Protein AF-A0A941ZE13-F1 (afdb_monomer_lite)

Sequence (45 aa):
NIGVGSTDAASVQVNSGLSPGDVVVTAGTQALRPGQKVRLLEGRS

pLDDT: mean 90.95, std 9.16, range [57.0, 97.69]

Structure (mmCIF, N/CA/C/O backbone):
data_AF-A0A941ZE13-F1
#
_entry.id   AF-A0A941ZE13-F1
#
loop_
_atom_site.group_PDB
_atom_site.id
_atom_site.type_symbol
_atom_site.label_atom_id
_atom_site.label_alt_id
_atom_site.label_comp_id
_atom_site.label_asym_id
_atom_site.label_entity_id
_atom_site.label_seq_id
_atom_site.pdbx_PDB_ins_code
_atom_site.Cartn_x
_atom_site.Cartn_y
_atom_site.Cartn_z
_atom_site.occupancy
_atom_site.B_iso_or_equiv
_atom_site.auth_seq_id
_atom_site.auth_comp_id
_atom_site.auth_asym_id
_atom_site.auth_atom_id
_atom_site.pdbx_PDB_model_num
ATOM 1 N N . ASN A 1 1 ? 0.879 15.078 -9.100 1.00 89.44 1 ASN A N 1
ATOM 2 C CA . ASN A 1 1 ? 0.702 14.005 -10.102 1.00 89.44 1 ASN A CA 1
ATOM 3 C C . ASN A 1 1 ? 1.426 12.771 -9.582 1.00 89.44 1 ASN A C 1
ATOM 5 O O . ASN A 1 1 ? 2.481 12.964 -8.990 1.00 89.44 1 ASN A O 1
ATOM 9 N N . ILE A 1 2 ? 0.873 11.567 -9.745 1.00 96.38 2 ILE A N 1
ATOM 10 C CA . ILE A 1 2 ? 1.515 10.313 -9.309 1.00 96.38 2 ILE A CA 1
ATOM 11 C C . ILE A 1 2 ? 2.153 9.654 -10.528 1.00 96.38 2 ILE A C 1
ATOM 13 O O . ILE A 1 2 ? 1.477 9.463 -11.537 1.00 96.38 2 ILE A O 1
ATOM 17 N N . GLY A 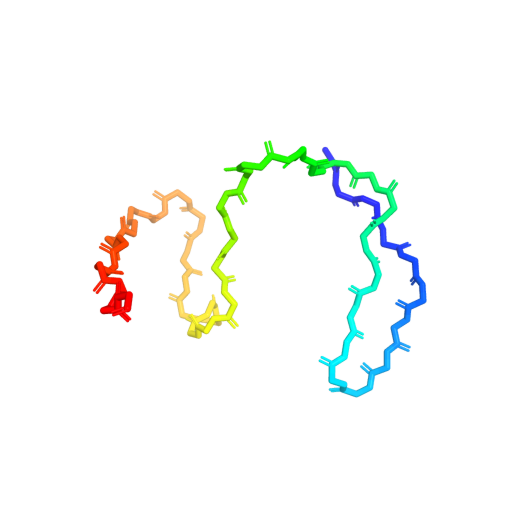1 3 ? 3.439 9.323 -10.449 1.00 97.69 3 GLY A N 1
ATOM 18 C CA . GLY A 1 3 ? 4.125 8.598 -11.511 1.00 97.69 3 GLY A CA 1
ATOM 19 C C . GLY A 1 3 ? 4.209 7.106 -11.199 1.00 97.69 3 GLY A C 1
ATOM 20 O O . GLY A 1 3 ? 4.626 6.701 -10.112 1.00 97.69 3 GLY A O 1
ATOM 21 N N . VAL A 1 4 ? 3.796 6.285 -12.162 1.00 97.00 4 VAL A N 1
ATOM 22 C CA . VAL A 1 4 ? 3.695 4.826 -12.026 1.00 97.00 4 VAL A CA 1
ATOM 23 C C . VAL A 1 4 ? 4.818 4.157 -12.822 1.00 97.00 4 VAL A C 1
ATOM 25 O O . VAL A 1 4 ? 5.117 4.567 -13.943 1.00 97.00 4 VAL A O 1
ATOM 28 N N . GLY A 1 5 ? 5.467 3.166 -12.212 1.00 97.12 5 GLY A N 1
ATOM 29 C CA . GLY A 1 5 ? 6.512 2.330 -12.803 1.00 97.12 5 GLY A CA 1
ATOM 30 C C . GLY A 1 5 ? 6.001 0.932 -13.159 1.00 97.12 5 GLY A C 1
ATOM 31 O O . GLY A 1 5 ? 4.893 0.781 -13.670 1.00 97.12 5 GLY A O 1
ATOM 32 N N . SER A 1 6 ? 6.812 -0.097 -12.888 1.00 97.44 6 SER A N 1
ATOM 33 C CA . SER A 1 6 ? 6.414 -1.493 -13.104 1.00 97.44 6 SER A CA 1
ATOM 34 C C . SER A 1 6 ? 5.199 -1.871 -12.252 1.00 97.44 6 SER A C 1
ATOM 36 O O . SER A 1 6 ? 5.043 -1.395 -11.126 1.00 97.44 6 SER A O 1
ATOM 38 N N . THR A 1 7 ? 4.354 -2.753 -12.779 1.00 97.69 7 THR A N 1
ATOM 39 C CA . THR A 1 7 ? 3.179 -3.288 -12.079 1.00 97.69 7 THR A CA 1
ATOM 40 C C . THR A 1 7 ? 3.115 -4.797 -12.256 1.00 97.69 7 THR A C 1
ATOM 42 O O . THR A 1 7 ? 3.499 -5.317 -13.304 1.00 97.69 7 THR A O 1
ATOM 45 N N . ASP A 1 8 ? 2.635 -5.491 -11.233 1.00 96.38 8 ASP A N 1
ATOM 46 C CA . ASP A 1 8 ? 2.268 -6.901 -11.289 1.00 96.38 8 ASP A CA 1
ATOM 47 C C . ASP A 1 8 ? 0.893 -7.111 -10.628 1.00 96.38 8 ASP A C 1
ATOM 49 O O . ASP A 1 8 ? 0.190 -6.155 -10.299 1.00 96.38 8 ASP A O 1
ATOM 53 N N . ALA A 1 9 ? 0.468 -8.367 -10.479 1.00 95.06 9 ALA A N 1
ATOM 54 C CA . ALA A 1 9 ? -0.862 -8.685 -9.965 1.00 95.06 9 ALA A CA 1
ATOM 55 C C . ALA A 1 9 ? -1.103 -8.229 -8.511 1.00 95.06 9 ALA A C 1
ATOM 57 O O . ALA A 1 9 ? -2.255 -8.041 -8.123 1.00 95.06 9 ALA A O 1
ATOM 58 N N . ALA A 1 10 ? -0.051 -8.073 -7.706 1.00 95.31 10 ALA A N 1
ATOM 59 C CA . ALA A 1 10 ? -0.142 -7.744 -6.285 1.00 95.31 10 ALA A CA 1
ATOM 60 C C . ALA A 1 10 ? 0.573 -6.435 -5.914 1.00 95.31 10 ALA A C 1
ATOM 62 O O . ALA A 1 10 ? 0.370 -5.928 -4.809 1.00 95.31 10 ALA A O 1
ATOM 63 N N . SER A 1 11 ? 1.407 -5.887 -6.800 1.00 95.50 11 SER A N 1
ATOM 64 C CA . SER A 1 11 ? 2.269 -4.748 -6.508 1.00 95.50 11 SER A CA 1
ATOM 65 C C . SER A 1 11 ? 2.29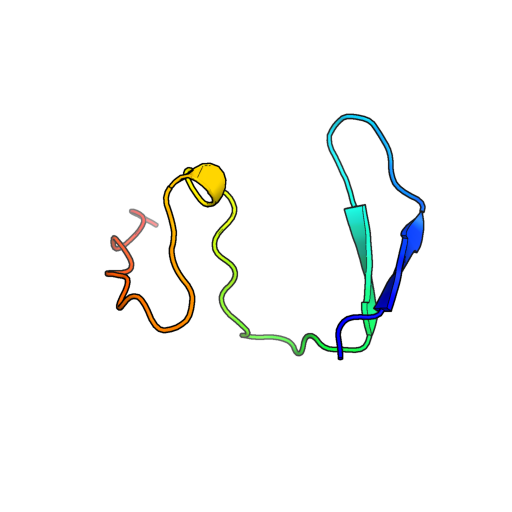1 -3.700 -7.624 1.00 95.50 11 SER A C 1
ATOM 67 O O . SER A 1 11 ? 2.150 -3.990 -8.814 1.00 95.50 11 SER A O 1
ATOM 69 N N . VAL A 1 12 ? 2.472 -2.442 -7.220 1.00 95.25 12 VAL A N 1
ATOM 70 C CA . VAL A 1 12 ? 2.625 -1.290 -8.115 1.00 95.25 12 VAL A CA 1
ATOM 71 C C . VAL A 1 12 ? 3.804 -0.458 -7.634 1.00 95.25 12 VAL A C 1
ATOM 73 O O . VAL A 1 12 ? 3.849 -0.045 -6.475 1.00 95.25 12 VAL A O 1
ATOM 76 N N . GLN A 1 13 ? 4.744 -0.169 -8.529 1.00 96.56 13 GLN A N 1
ATOM 77 C CA . GLN A 1 13 ? 5.848 0.738 -8.251 1.00 96.56 13 GLN A CA 1
ATOM 78 C C . GLN A 1 13 ? 5.404 2.193 -8.447 1.00 96.56 13 GLN A C 1
ATOM 80 O O . GLN A 1 13 ? 4.931 2.567 -9.520 1.00 96.56 13 GLN A O 1
ATOM 85 N N . VAL A 1 14 ? 5.614 3.039 -7.435 1.00 96.25 14 VAL A N 1
ATOM 86 C CA . VAL A 1 14 ? 5.407 4.493 -7.529 1.00 96.25 14 VAL A CA 1
ATOM 87 C C . VAL A 1 14 ? 6.769 5.170 -7.659 1.00 96.25 14 VAL A C 1
ATOM 89 O O . VAL A 1 14 ? 7.596 5.075 -6.757 1.00 96.25 14 VAL A O 1
ATOM 92 N N . ASN A 1 15 ? 7.026 5.824 -8.793 1.00 96.69 15 ASN A N 1
ATOM 93 C CA . ASN A 1 15 ? 8.323 6.448 -9.084 1.00 96.69 15 ASN A CA 1
ATOM 94 C C . ASN A 1 15 ? 8.409 7.916 -8.630 1.00 96.69 15 ASN A C 1
ATOM 96 O O . ASN A 1 15 ? 9.503 8.463 -8.520 1.00 96.69 15 ASN A O 1
ATOM 100 N N . SER A 1 16 ? 7.264 8.564 -8.403 1.00 97.44 16 SER A N 1
ATOM 101 C CA . SER A 1 16 ? 7.174 9.974 -8.033 1.00 97.44 16 SER A CA 1
ATOM 102 C C . SER A 1 16 ? 5.783 10.319 -7.502 1.00 97.44 16 SER A C 1
ATOM 104 O O . SER A 1 16 ? 4.791 9.659 -7.820 1.00 97.44 16 SER A O 1
ATOM 106 N N . GLY A 1 17 ? 5.708 11.388 -6.709 1.00 96.31 17 GLY A N 1
ATOM 107 C CA . GLY A 1 17 ? 4.448 11.921 -6.187 1.00 96.31 17 GLY A CA 1
ATOM 108 C C . GLY A 1 17 ? 4.049 11.426 -4.795 1.00 96.31 17 GLY A C 1
ATOM 109 O O . GLY A 1 17 ? 2.988 11.828 -4.330 1.00 96.31 17 GLY A O 1
ATOM 110 N N . LEU A 1 18 ? 4.888 10.617 -4.137 1.00 96.56 18 LEU A N 1
ATOM 111 C CA . LEU A 1 18 ? 4.781 10.262 -2.717 1.00 96.56 18 LEU A CA 1
ATOM 112 C C . LEU A 1 18 ? 6.091 10.596 -1.988 1.00 96.56 18 LEU A C 1
ATOM 114 O O . LEU A 1 18 ? 7.170 10.494 -2.575 1.00 96.56 18 LEU A O 1
ATOM 118 N N . SER A 1 19 ? 5.984 10.961 -0.715 1.00 96.12 19 SER A N 1
ATOM 119 C CA . SER A 1 19 ? 7.085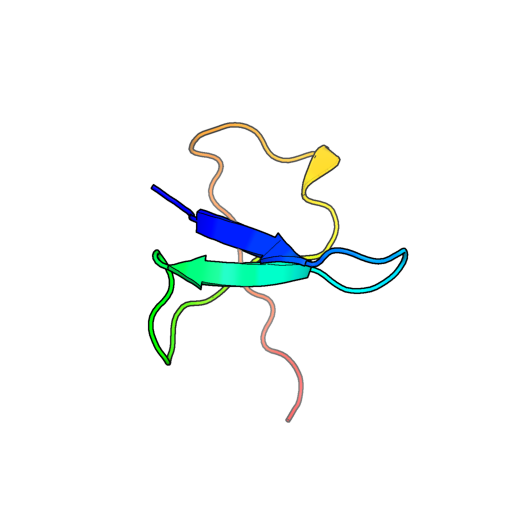 11.226 0.215 1.00 96.12 19 SER A CA 1
ATOM 120 C C . SER A 1 19 ? 7.042 10.266 1.411 1.00 96.12 19 SER A C 1
ATOM 122 O O . SER A 1 19 ? 5.974 9.754 1.757 1.00 96.12 19 SER A O 1
ATOM 124 N N . PRO A 1 20 ? 8.176 10.016 2.092 1.00 93.75 20 PRO A N 1
ATOM 125 C CA . PRO A 1 20 ? 8.168 9.276 3.349 1.00 93.75 20 PRO A CA 1
ATOM 126 C C . PRO A 1 20 ? 7.218 9.914 4.371 1.00 93.75 20 PRO A C 1
ATOM 128 O O . PRO A 1 20 ? 7.283 11.117 4.613 1.00 93.75 20 PRO A O 1
ATOM 131 N N . GLY A 1 21 ? 6.354 9.096 4.974 1.00 93.19 21 GLY A N 1
ATOM 132 C CA . GLY A 1 21 ? 5.324 9.548 5.916 1.00 93.19 21 GLY A CA 1
ATOM 133 C C . GLY A 1 21 ? 3.957 9.830 5.284 1.00 93.19 21 GLY A C 1
ATOM 134 O O . GLY A 1 21 ? 2.985 9.972 6.026 1.00 93.19 21 GLY A O 1
ATOM 135 N N . ASP A 1 22 ? 3.846 9.848 3.950 1.00 94.50 22 ASP A N 1
ATOM 136 C CA . ASP A 1 22 ? 2.546 9.943 3.283 1.00 94.50 22 ASP A CA 1
ATOM 137 C C . ASP A 1 22 ? 1.689 8.709 3.588 1.00 94.50 22 ASP A C 1
ATOM 139 O O . ASP A 1 22 ? 2.136 7.562 3.506 1.00 94.50 22 ASP A O 1
ATOM 143 N N . VAL A 1 23 ? 0.419 8.950 3.914 1.00 91.31 23 VAL A N 1
ATOM 144 C CA . VAL A 1 23 ? -0.555 7.892 4.189 1.00 91.31 23 VAL A CA 1
ATOM 145 C C . VAL A 1 23 ? -1.349 7.594 2.923 1.00 91.31 23 VAL A C 1
ATOM 147 O O . VAL A 1 23 ? -1.962 8.486 2.336 1.00 91.31 23 VAL A O 1
ATOM 150 N N . VAL A 1 24 ? -1.389 6.321 2.533 1.00 92.19 24 VAL A N 1
ATOM 151 C CA . VAL A 1 24 ? -2.155 5.833 1.379 1.00 92.19 24 VAL A CA 1
ATOM 152 C C . VAL A 1 24 ? -3.290 4.915 1.827 1.00 92.19 24 VAL A C 1
ATOM 154 O O . VAL A 1 24 ? -3.150 4.142 2.772 1.00 92.19 24 VAL A O 1
ATOM 157 N N . VAL A 1 25 ? -4.426 4.981 1.133 1.00 91.50 25 VAL A N 1
ATOM 158 C CA . VAL A 1 25 ? -5.552 4.061 1.345 1.00 91.50 25 VAL A CA 1
ATOM 159 C C . VAL A 1 25 ? -5.483 2.974 0.278 1.00 91.50 25 VAL A C 1
ATOM 161 O O . VAL A 1 25 ? 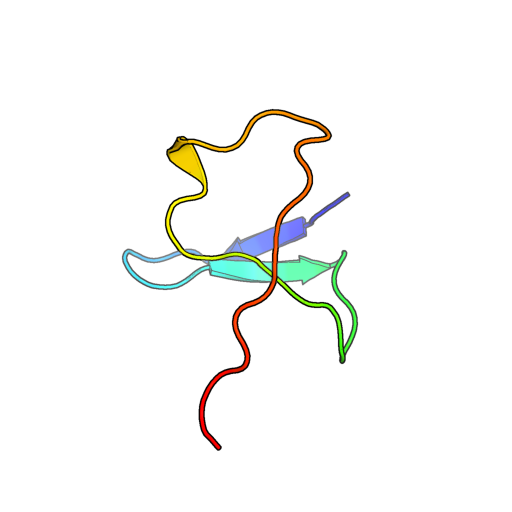-5.536 3.282 -0.908 1.00 91.50 25 VAL A O 1
ATOM 164 N N . THR A 1 26 ? -5.366 1.710 0.685 1.00 89.94 26 THR A N 1
ATOM 165 C CA . THR A 1 26 ? -5.202 0.568 -0.239 1.00 89.94 26 THR A CA 1
ATOM 166 C C . THR A 1 26 ? -6.415 -0.357 -0.300 1.00 89.94 26 THR A C 1
ATOM 168 O O . THR A 1 26 ? -6.558 -1.117 -1.252 1.00 89.94 26 THR A O 1
ATOM 171 N N . ALA A 1 27 ? -7.319 -0.282 0.679 1.00 88.12 27 ALA A N 1
ATOM 172 C CA . ALA A 1 27 ? -8.500 -1.135 0.764 1.00 88.12 27 ALA A CA 1
ATOM 173 C C . ALA A 1 27 ? -9.789 -0.325 0.598 1.00 88.12 27 ALA A C 1
ATOM 175 O O . ALA A 1 27 ? -9.924 0.770 1.144 1.00 88.12 27 ALA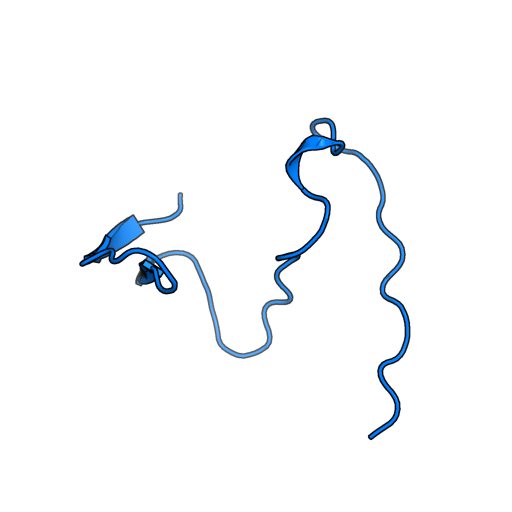 A O 1
ATOM 176 N N . GLY A 1 28 ? -10.759 -0.881 -0.132 1.00 87.00 28 GLY A N 1
ATOM 177 C CA . GLY A 1 28 ? -12.093 -0.286 -0.259 1.00 87.00 28 GLY A CA 1
ATOM 178 C C . GLY A 1 28 ? -12.149 1.002 -1.088 1.00 87.00 28 GLY A C 1
ATOM 179 O O . GLY A 1 28 ? -13.180 1.676 -1.092 1.00 87.00 28 GLY A O 1
ATOM 180 N N . THR A 1 29 ? -11.071 1.360 -1.794 1.00 92.06 29 THR A N 1
ATOM 181 C CA . THR A 1 29 ? -10.974 2.616 -2.552 1.00 92.06 29 THR A CA 1
ATOM 182 C C . THR A 1 29 ? -11.985 2.704 -3.691 1.00 92.06 29 THR A C 1
ATOM 184 O O . THR A 1 29 ? -12.398 3.807 -4.039 1.00 92.06 29 THR A O 1
ATOM 187 N N . GLN A 1 30 ? -12.470 1.569 -4.206 1.00 93.62 30 GLN A N 1
ATOM 188 C CA . GLN A 1 30 ? -13.508 1.512 -5.240 1.00 93.62 30 GLN A CA 1
ATOM 189 C C . GLN A 1 30 ? -14.835 2.164 -4.820 1.00 93.62 30 GLN A C 1
ATOM 191 O O . GLN A 1 30 ? -15.648 2.512 -5.672 1.00 93.62 30 GLN A O 1
ATOM 196 N N . ALA A 1 31 ? -15.070 2.319 -3.514 1.00 92.81 31 ALA A N 1
ATOM 197 C CA . ALA A 1 31 ? -16.261 2.966 -2.975 1.00 92.81 31 ALA A CA 1
ATOM 198 C C . ALA A 1 31 ? -16.061 4.466 -2.685 1.00 92.81 31 ALA A C 1
ATOM 200 O O . ALA A 1 31 ? -17.026 5.151 -2.338 1.00 92.81 31 ALA A O 1
ATOM 201 N N . LEU A 1 32 ? -14.831 4.983 -2.792 1.00 92.75 32 LEU A N 1
ATOM 202 C CA . LEU A 1 32 ? -14.521 6.373 -2.471 1.00 92.75 32 LEU A CA 1
ATOM 203 C C . LEU A 1 32 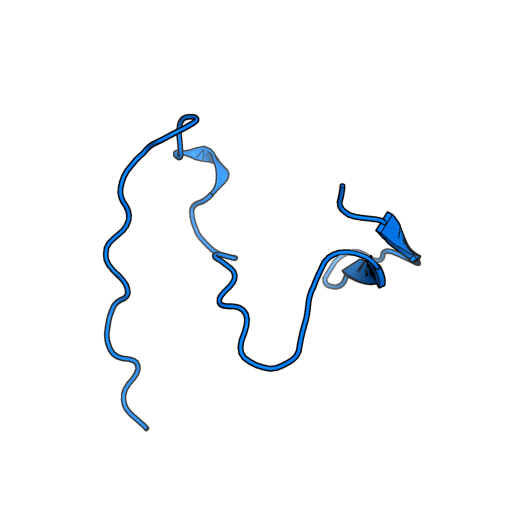? -14.905 7.310 -3.616 1.00 92.75 32 LEU A C 1
ATOM 205 O O . LEU A 1 32 ? -14.686 7.028 -4.793 1.00 92.75 32 LEU A O 1
ATOM 209 N N . ARG A 1 33 ? -15.440 8.474 -3.248 1.00 95.56 33 ARG A N 1
ATOM 210 C CA . ARG A 1 33 ? -15.697 9.589 -4.164 1.00 95.56 33 ARG A CA 1
ATOM 211 C C . ARG A 1 33 ? -14.632 10.677 -3.994 1.00 95.56 33 ARG A C 1
ATOM 213 O O . ARG A 1 33 ? -14.075 10.813 -2.902 1.00 95.56 33 ARG A O 1
ATOM 220 N N . PRO A 1 34 ? -14.362 11.492 -5.029 1.00 93.62 34 PRO A N 1
ATOM 221 C CA . PRO A 1 34 ? -13.468 12.639 -4.893 1.00 93.62 34 PRO A CA 1
ATOM 222 C C . PRO A 1 34 ? -13.870 13.544 -3.716 1.00 93.62 34 PRO A C 1
ATOM 224 O O . PRO A 1 34 ? -15.044 13.869 -3.553 1.00 93.62 34 PRO A O 1
ATOM 227 N N . GLY A 1 35 ? -12.902 13.926 -2.877 1.00 93.00 35 GLY A N 1
ATOM 228 C CA . GLY A 1 35 ? -13.124 14.778 -1.698 1.00 93.00 35 GLY A CA 1
ATOM 229 C C . GLY A 1 35 ? -13.774 14.088 -0.490 1.00 93.00 35 GLY A C 1
ATOM 230 O O . GLY A 1 35 ? -14.012 14.739 0.528 1.00 93.00 35 GLY A O 1
ATOM 231 N N . GLN A 1 36 ? -14.058 12.785 -0.564 1.00 94.69 36 GLN A N 1
ATOM 232 C CA . GLN A 1 36 ? -14.640 12.044 0.550 1.00 94.69 36 GLN A CA 1
ATOM 233 C C . GLN A 1 36 ? -13.679 11.995 1.743 1.00 94.69 36 GLN A C 1
ATOM 235 O O . GLN A 1 36 ? -12.546 11.528 1.632 1.00 94.69 36 GLN A O 1
ATOM 240 N N . LYS A 1 37 ? -14.151 12.445 2.910 1.00 91.75 37 LYS A N 1
ATOM 241 C CA . LYS A 1 37 ? -13.394 12.332 4.160 1.00 91.75 37 LYS A CA 1
ATOM 242 C C . LYS A 1 37 ? -13.308 10.866 4.583 1.00 91.75 37 LYS A C 1
ATOM 244 O O . LYS A 1 37 ? -14.325 10.177 4.648 1.00 91.75 37 LYS A O 1
ATOM 249 N N . VAL A 1 38 ? -12.099 10.419 4.905 1.00 91.12 38 VAL A N 1
ATOM 250 C CA . VAL A 1 38 ? -11.817 9.075 5.423 1.00 91.12 38 VAL A CA 1
ATOM 251 C C . VAL A 1 38 ? -11.385 9.158 6.884 1.00 91.12 38 VAL A C 1
ATOM 253 O O . VAL A 1 38 ? -10.801 10.153 7.309 1.00 91.12 38 VAL A O 1
ATOM 256 N N . ARG A 1 39 ? -11.680 8.113 7.663 1.00 89.75 39 ARG A N 1
ATOM 257 C CA . ARG A 1 39 ? -11.166 7.952 9.026 1.00 89.75 39 ARG A CA 1
ATOM 258 C C . ARG A 1 39 ? -10.095 6.876 9.006 1.00 89.75 39 ARG A C 1
ATOM 260 O O . ARG A 1 39 ? -10.399 5.733 8.671 1.00 89.75 39 ARG A O 1
ATOM 267 N N . LEU A 1 40 ? -8.876 7.243 9.381 1.00 85.00 40 LEU A N 1
ATOM 268 C CA . LEU A 1 40 ? -7.818 6.267 9.589 1.00 85.00 40 LEU A CA 1
ATOM 269 C C . LEU A 1 40 ? -8.150 5.471 10.856 1.00 85.00 40 LEU A C 1
ATOM 271 O O . LEU A 1 40 ? -8.417 6.053 11.907 1.00 85.00 40 LEU A O 1
ATOM 275 N N . LEU A 1 41 ? -8.229 4.149 10.731 1.00 79.69 41 LEU A N 1
ATOM 276 C CA . LEU A 1 41 ? -8.354 3.271 11.888 1.00 79.69 41 LEU A CA 1
ATOM 277 C C . LEU A 1 41 ? -6.945 3.084 12.456 1.00 79.69 41 LEU A C 1
ATOM 279 O O . LEU A 1 41 ? -6.038 2.735 11.705 1.00 79.69 41 LEU A O 1
ATOM 283 N N . GLU A 1 42 ? -6.759 3.335 13.750 1.00 76.44 42 GLU A N 1
ATOM 284 C CA . GLU A 1 42 ? -5.492 3.056 14.433 1.00 76.44 42 GLU A CA 1
ATOM 285 C C . GLU A 1 42 ? -5.197 1.551 14.306 1.00 76.44 42 GLU A C 1
ATOM 287 O O . GLU A 1 42 ? -5.939 0.712 14.826 1.00 76.44 42 GLU A O 1
ATOM 292 N N . GLY A 1 43 ? -4.152 1.198 13.556 1.00 65.50 43 GLY A N 1
ATOM 293 C CA . GLY A 1 43 ? -3.668 -0.176 13.476 1.00 65.50 43 GLY A CA 1
ATOM 294 C C . GLY A 1 43 ? -2.965 -0.526 14.781 1.00 65.50 43 GLY A C 1
ATOM 295 O O . GLY A 1 43 ? -2.077 0.207 15.207 1.00 65.50 43 GLY A O 1
ATOM 296 N N . ARG A 1 44 ? -3.363 -1.622 15.436 1.00 60.62 44 ARG A N 1
ATOM 297 C CA . ARG A 1 44 ? -2.654 -2.123 16.621 1.00 60.62 44 ARG A CA 1
ATOM 298 C C . ARG A 1 44 ? -1.207 -2.446 16.223 1.00 60.62 44 ARG A C 1
ATOM 300 O O . ARG A 1 44 ? -1.006 -3.324 15.386 1.00 60.62 44 ARG A O 1
ATOM 307 N N . SER A 1 45 ? -0.261 -1.703 16.803 1.00 57.00 45 SER A N 1
ATOM 308 C CA . SER A 1 45 ? 1.188 -1.941 16.737 1.00 57.00 45 SER A CA 1
ATOM 309 C C . SER A 1 45 ? 1.577 -3.268 17.368 1.00 57.00 45 SER A C 1
ATOM 311 O O . SER A 1 45 ? 0.965 -3.579 18.420 1.00 57.00 45 SER A O 1
#

Radius of gyration: 12.8 Å; chains: 1; bounding box: 25×24×30 Å

Secondary structure (DSSP, 8-state):
--EEEEE-SS-EEEEES--TT-----SSGGGPPTT----------

Foldseek 3Di:
DWAWDDDDPPDTDTPDDDDPPDDDDDPPCVVDDPPDDDDDDDDDD